Protein AF-A0AA36Y435-F1 (afdb_monomer_lite)

Organism: NCBI:txid796942

Sequence (106 aa):
MATCGKDDADALLSARELLGITLLGLEEDREDIPTPSKLSALSLAPNQLSALIDVYMPAVRLAGVNKAVTRTVTIPAWLNAAALAQGFDFSEVLQEALKERLGIEA

Radius of gyration: 22.47 Å; chains: 1; bounding box: 50×27×63 Å

Foldseek 3Di:
DDDDAPDPVRRLVRVQVVVLVVVVVCVVVVHDDDDDDDPVPDDDDPPDDDDDHDYDNVVSVVVVVPPDDDDDDDDDPVVVVVCVVVPHDPSVVVVVVVCVVVVNDD

pLDDT: mean 88.72, std 10.0, range [51.22, 96.69]

Structure (mmCIF, N/CA/C/O backbone):
data_AF-A0AA36Y435-F1
#
_entry.id   AF-A0AA36Y435-F1
#
loop_
_atom_site.group_PDB
_atom_site.id
_atom_site.type_symbol
_atom_site.label_atom_id
_atom_site.label_alt_id
_atom_site.label_comp_id
_atom_site.label_asym_id
_atom_site.label_entity_id
_atom_site.label_seq_id
_atom_site.pdbx_PDB_ins_code
_atom_site.Cartn_x
_atom_site.Cartn_y
_atom_site.Cartn_z
_atom_site.occupancy
_atom_site.B_iso_or_equiv
_atom_site.auth_seq_id
_atom_site.auth_comp_id
_atom_site.auth_asym_id
_atom_site.auth_atom_id
_atom_site.pdbx_PDB_model_num
ATOM 1 N N . MET A 1 1 ? 12.172 8.939 -13.530 1.00 74.88 1 MET A N 1
ATOM 2 C CA . MET A 1 1 ? 12.106 8.343 -12.177 1.00 74.88 1 MET A CA 1
ATOM 3 C C . MET A 1 1 ? 13.071 7.174 -12.137 1.00 74.88 1 MET A C 1
ATOM 5 O O . MET A 1 1 ? 13.186 6.494 -13.149 1.00 74.88 1 MET A O 1
ATOM 9 N N . ALA A 1 2 ? 13.804 6.990 -11.042 1.00 91.56 2 ALA A N 1
ATOM 10 C CA . ALA A 1 2 ? 14.797 5.928 -10.902 1.00 91.56 2 ALA A CA 1
ATOM 11 C C . ALA A 1 2 ? 14.786 5.401 -9.464 1.00 91.56 2 ALA A C 1
ATOM 13 O O . ALA A 1 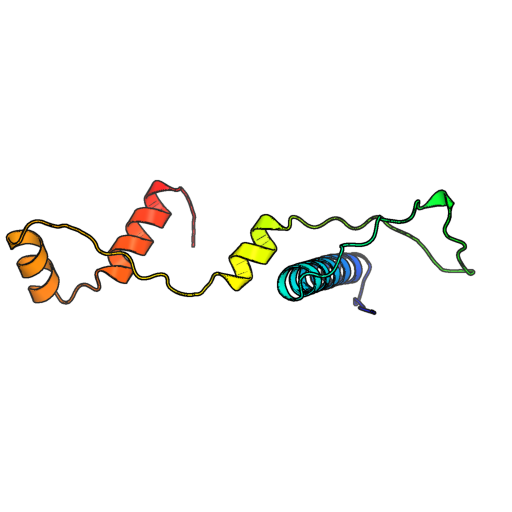2 ? 14.517 6.159 -8.536 1.00 91.56 2 ALA A O 1
ATOM 14 N N . THR A 1 3 ? 15.080 4.116 -9.307 1.00 95.62 3 THR A N 1
ATOM 15 C CA . THR A 1 3 ? 15.252 3.431 -8.023 1.00 95.62 3 THR A CA 1
ATOM 16 C C . THR A 1 3 ? 16.359 2.388 -8.165 1.00 95.62 3 THR A C 1
ATOM 18 O O . THR A 1 3 ? 16.811 2.121 -9.283 1.00 95.62 3 THR A O 1
ATOM 21 N N . CYS A 1 4 ? 16.827 1.824 -7.059 1.00 95.12 4 CYS A N 1
ATOM 22 C CA . CYS A 1 4 ? 17.882 0.819 -7.039 1.00 95.12 4 CYS A CA 1
ATOM 23 C C . CYS A 1 4 ? 17.655 -0.186 -5.908 1.00 95.12 4 CYS A C 1
ATOM 25 O O . CYS A 1 4 ? 16.913 0.092 -4.974 1.00 95.12 4 CYS A O 1
ATOM 27 N N . GLY A 1 5 ? 18.323 -1.334 -5.999 1.00 95.75 5 GLY A N 1
ATOM 28 C CA . GLY A 1 5 ? 18.351 -2.354 -4.957 1.00 95.75 5 GLY A CA 1
ATOM 29 C C . GLY A 1 5 ? 19.716 -3.029 -4.902 1.00 95.75 5 GLY A C 1
ATOM 30 O O . GLY A 1 5 ? 20.512 -2.923 -5.840 1.00 95.75 5 GLY A O 1
ATOM 31 N N . LYS A 1 6 ? 20.010 -3.684 -3.781 1.00 96.56 6 LYS A N 1
ATOM 32 C CA . LYS A 1 6 ? 21.271 -4.413 -3.554 1.00 96.56 6 LYS A CA 1
ATOM 33 C C . LYS A 1 6 ? 21.337 -5.722 -4.339 1.00 96.56 6 LYS A C 1
ATOM 35 O O . LYS A 1 6 ? 22.426 -6.177 -4.677 1.00 96.56 6 LYS A O 1
ATOM 40 N N . ASP A 1 7 ? 20.175 -6.300 -4.609 1.00 96.31 7 ASP A N 1
ATOM 41 C CA . ASP A 1 7 ? 19.964 -7.514 -5.385 1.00 96.31 7 ASP A CA 1
ATOM 42 C C . ASP A 1 7 ? 18.650 -7.407 -6.182 1.00 96.31 7 ASP A C 1
ATOM 44 O O . ASP A 1 7 ? 17.945 -6.396 -6.111 1.00 96.31 7 ASP A O 1
ATOM 48 N N . ASP A 1 8 ? 18.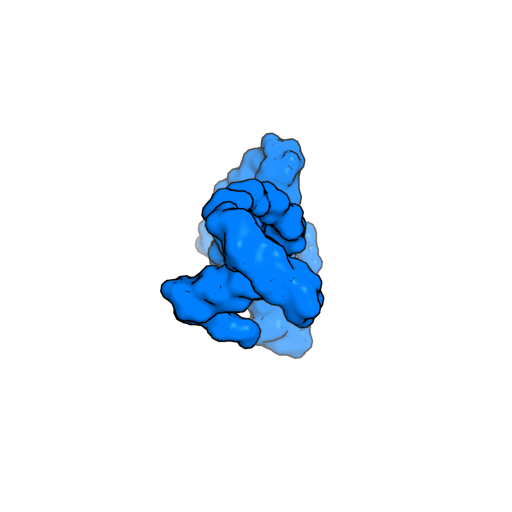330 -8.442 -6.961 1.00 94.69 8 ASP A N 1
ATOM 49 C CA . ASP A 1 8 ? 17.146 -8.458 -7.826 1.00 94.69 8 ASP A CA 1
ATOM 50 C C . ASP A 1 8 ? 15.831 -8.347 -7.036 1.00 94.69 8 ASP A C 1
ATOM 52 O O . ASP A 1 8 ? 14.882 -7.715 -7.502 1.00 94.69 8 ASP A O 1
ATOM 56 N N . ALA A 1 9 ? 15.755 -8.940 -5.839 1.00 95.44 9 ALA A N 1
ATOM 57 C CA . ALA A 1 9 ? 14.546 -8.919 -5.021 1.00 95.44 9 ALA A CA 1
ATOM 58 C C . ALA A 1 9 ? 14.318 -7.531 -4.409 1.00 95.44 9 ALA A C 1
ATOM 60 O O . ALA A 1 9 ? 13.205 -7.005 -4.472 1.00 95.44 9 ALA A O 1
ATOM 61 N N . ASP A 1 10 ? 15.380 -6.921 -3.884 1.00 96.44 10 ASP A N 1
ATOM 62 C CA . ASP A 1 10 ? 15.382 -5.552 -3.371 1.00 96.44 10 ASP A CA 1
ATOM 63 C C . ASP A 1 10 ? 15.037 -4.558 -4.491 1.00 96.44 10 ASP A C 1
ATOM 65 O O . ASP A 1 10 ? 14.152 -3.721 -4.338 1.00 96.44 10 ASP A O 1
ATO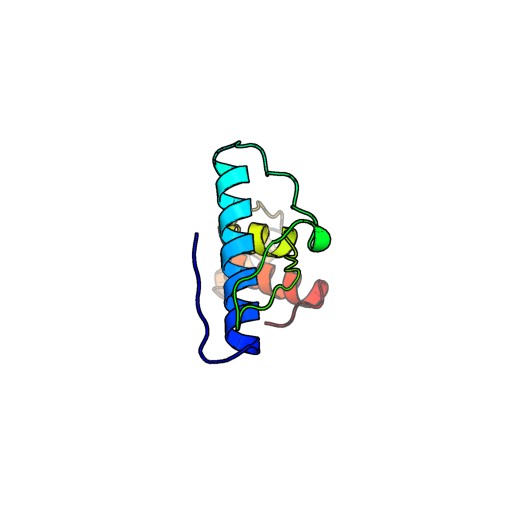M 69 N N . ALA A 1 11 ? 15.632 -4.717 -5.679 1.00 95.81 11 ALA A N 1
ATOM 70 C CA . ALA A 1 11 ? 15.349 -3.857 -6.827 1.00 95.81 11 ALA A CA 1
ATOM 71 C C . ALA A 1 11 ? 13.886 -3.959 -7.293 1.00 95.81 11 ALA A C 1
ATOM 73 O O . ALA A 1 11 ? 13.268 -2.940 -7.614 1.00 95.81 11 ALA A O 1
ATOM 74 N N . LEU A 1 12 ? 13.311 -5.169 -7.308 1.00 95.38 12 LEU A N 1
ATOM 75 C CA . LEU A 1 12 ? 11.893 -5.378 -7.612 1.00 95.38 12 LEU A CA 1
ATOM 76 C C . LEU A 1 12 ? 10.992 -4.730 -6.558 1.00 95.38 12 LEU A C 1
ATOM 78 O O . LEU A 1 12 ? 10.003 -4.090 -6.921 1.00 95.38 12 LEU A O 1
ATOM 82 N N . LEU A 1 13 ? 11.327 -4.859 -5.273 1.00 95.19 13 LEU A N 1
ATOM 83 C CA . LEU A 1 13 ? 10.580 -4.229 -4.188 1.00 95.19 13 LEU A CA 1
ATOM 84 C C . LEU A 1 13 ? 10.600 -2.703 -4.327 1.00 95.19 13 LEU A C 1
ATOM 86 O O . LEU A 1 13 ? 9.537 -2.083 -4.402 1.00 95.19 13 LEU A O 1
ATOM 90 N N . SER A 1 14 ? 11.783 -2.104 -4.474 1.00 95.81 14 SER A N 1
ATOM 91 C CA . SER A 1 14 ? 11.922 -0.655 -4.620 1.00 95.81 14 SER A CA 1
ATOM 92 C C . SER A 1 14 ? 11.259 -0.125 -5.899 1.00 95.81 14 SER A C 1
ATOM 94 O O . SER A 1 14 ? 10.768 1.006 -5.920 1.00 95.81 14 SER A O 1
ATOM 96 N N . ALA A 1 15 ? 11.195 -0.923 -6.973 1.00 96.69 15 ALA A N 1
ATOM 97 C CA . ALA A 1 15 ? 10.440 -0.585 -8.182 1.00 96.69 15 ALA A CA 1
ATOM 98 C C . ALA A 1 15 ? 8.924 -0.566 -7.945 1.00 96.69 15 ALA A C 1
ATOM 100 O O . ALA A 1 15 ? 8.251 0.354 -8.419 1.00 96.69 15 ALA A O 1
ATOM 101 N N . ARG A 1 16 ? 8.381 -1.536 -7.193 1.00 95.81 16 ARG A N 1
ATOM 102 C CA . ARG A 1 16 ? 6.954 -1.568 -6.817 1.00 95.81 16 ARG A CA 1
ATOM 103 C C . ARG A 1 16 ? 6.579 -0.376 -5.941 1.00 95.81 16 ARG A C 1
ATOM 105 O O . ARG A 1 16 ? 5.540 0.238 -6.171 1.00 95.81 16 ARG A O 1
ATOM 112 N N . GLU A 1 17 ? 7.426 -0.039 -4.971 1.00 94.06 17 GLU A N 1
ATOM 113 C CA . GLU A 1 17 ? 7.226 1.114 -4.087 1.00 94.06 17 GLU A CA 1
ATOM 114 C C . GLU A 1 17 ? 7.219 2.426 -4.871 1.00 94.06 17 GLU A C 1
ATOM 116 O O . GLU A 1 17 ? 6.262 3.198 -4.776 1.00 94.06 17 GLU A O 1
ATOM 121 N N . LEU A 1 18 ? 8.241 2.647 -5.708 1.00 96.12 18 LEU A N 1
ATOM 122 C CA . LEU A 1 18 ? 8.323 3.835 -6.553 1.00 96.12 18 LEU A CA 1
ATOM 123 C C . LEU A 1 18 ? 7.094 3.949 -7.462 1.00 96.12 18 LEU A C 1
ATOM 125 O O . LEU A 1 18 ? 6.511 5.029 -7.554 1.00 96.12 18 LEU A O 1
ATOM 129 N N . LEU A 1 19 ? 6.671 2.853 -8.103 1.00 96.00 19 LEU A N 1
ATOM 130 C CA . LEU A 1 19 ? 5.475 2.835 -8.948 1.00 96.00 19 LEU A CA 1
ATOM 131 C C . LEU A 1 19 ? 4.222 3.236 -8.158 1.00 96.00 19 LEU A C 1
ATOM 133 O O . LEU A 1 19 ? 3.471 4.093 -8.615 1.00 96.00 19 LEU A O 1
ATOM 137 N N . GLY A 1 20 ? 4.018 2.666 -6.968 1.00 94.75 20 GLY A N 1
ATOM 138 C CA . GLY A 1 20 ? 2.876 2.992 -6.111 1.00 94.75 20 GLY A CA 1
ATOM 139 C C . GLY A 1 20 ? 2.821 4.471 -5.728 1.00 94.75 20 GLY A C 1
ATOM 140 O O . GLY A 1 20 ? 1.782 5.105 -5.900 1.00 94.75 20 GLY A O 1
ATOM 141 N N . ILE A 1 21 ? 3.944 5.035 -5.271 1.00 93.75 21 ILE A N 1
ATOM 142 C CA . ILE A 1 21 ? 4.038 6.458 -4.898 1.00 93.75 21 ILE A CA 1
ATOM 143 C C . ILE A 1 21 ? 3.779 7.354 -6.111 1.00 93.75 21 ILE A C 1
ATOM 145 O O . ILE A 1 21 ? 3.065 8.346 -6.008 1.00 93.75 21 ILE A O 1
ATOM 149 N N . THR A 1 22 ? 4.324 6.988 -7.272 1.00 95.31 22 THR A N 1
ATOM 150 C CA . THR A 1 22 ? 4.128 7.739 -8.519 1.00 95.31 22 THR A CA 1
ATOM 151 C C . THR A 1 22 ? 2.658 7.803 -8.903 1.00 95.31 22 THR A C 1
ATOM 153 O O . THR A 1 22 ? 2.136 8.882 -9.165 1.00 95.31 22 THR A O 1
ATOM 156 N N . LEU A 1 23 ? 1.989 6.647 -8.941 1.00 95.44 23 LEU A N 1
ATOM 157 C CA . LEU A 1 23 ? 0.580 6.568 -9.316 1.00 95.44 23 LEU A CA 1
ATOM 158 C C . LEU A 1 23 ? -0.303 7.328 -8.326 1.00 95.44 23 LEU A C 1
ATOM 160 O O . LEU A 1 23 ? -1.239 7.993 -8.752 1.00 95.44 23 LEU A O 1
ATOM 164 N N . LEU A 1 24 ? 0.013 7.269 -7.028 1.00 93.62 24 LEU A N 1
ATOM 165 C CA . LEU A 1 24 ? -0.698 8.046 -6.016 1.00 93.62 24 LEU A CA 1
ATOM 166 C C . LEU A 1 24 ? -0.541 9.555 -6.254 1.00 93.62 24 LEU A C 1
ATOM 168 O O . LEU A 1 24 ? -1.541 10.263 -6.241 1.00 93.62 24 LEU A O 1
ATOM 172 N N . GLY A 1 25 ? 0.678 10.031 -6.529 1.00 93.00 25 GLY A N 1
ATOM 173 C CA . GLY A 1 25 ? 0.925 11.443 -6.836 1.00 93.00 25 GLY A CA 1
ATOM 174 C C . GLY A 1 25 ? 0.148 11.921 -8.066 1.00 93.00 25 GLY A C 1
ATOM 175 O O . GLY A 1 25 ? -0.538 12.933 -7.996 1.00 93.00 25 GLY A O 1
ATOM 176 N N . LEU A 1 26 ? 0.156 11.141 -9.155 1.00 95.12 26 LEU A N 1
ATOM 177 C CA . LEU A 1 26 ? -0.636 11.448 -10.356 1.00 95.12 26 LEU A CA 1
ATOM 178 C C . LEU A 1 26 ? -2.142 11.533 -10.047 1.00 95.12 26 LEU A C 1
ATOM 180 O O . LEU A 1 26 ? -2.826 12.428 -10.539 1.00 95.12 26 LEU A O 1
ATOM 184 N N . GLU A 1 27 ? -2.667 10.634 -9.207 1.00 93.81 27 GLU A N 1
ATOM 185 C CA . GLU A 1 27 ? -4.068 10.673 -8.766 1.00 93.81 27 GLU A CA 1
ATOM 186 C C . GLU A 1 27 ? -4.389 11.929 -7.938 1.00 93.81 27 GLU A C 1
ATOM 188 O O . GLU A 1 27 ? -5.441 12.543 -8.139 1.00 93.81 27 GLU A O 1
ATOM 193 N N . GLU A 1 28 ? -3.505 12.316 -7.014 1.00 91.81 28 GLU A N 1
ATOM 194 C CA . GLU A 1 28 ? -3.667 13.496 -6.151 1.00 91.81 28 GLU A CA 1
ATOM 195 C C . GLU A 1 28 ? -3.609 14.806 -6.948 1.00 91.81 28 GLU A C 1
ATOM 197 O O . GLU A 1 28 ? -4.446 15.693 -6.741 1.00 91.81 28 GLU A O 1
ATOM 202 N N . ASP A 1 29 ? -2.693 14.884 -7.913 1.00 96.12 29 ASP A N 1
ATOM 203 C CA . ASP A 1 29 ? -2.513 16.026 -8.813 1.00 96.12 29 ASP A CA 1
ATOM 204 C C . ASP A 1 29 ? -3.563 16.070 -9.943 1.00 96.12 29 ASP A C 1
ATOM 206 O O . ASP A 1 29 ? -3.656 17.056 -10.678 1.00 96.12 29 ASP A O 1
ATOM 210 N N . ARG A 1 30 ? -4.427 15.045 -10.037 1.00 95.19 30 ARG A N 1
ATOM 211 C CA . ARG A 1 30 ? -5.448 14.861 -11.088 1.00 95.19 30 ARG A CA 1
ATOM 212 C C . ARG A 1 30 ? -4.854 14.812 -12.497 1.00 95.19 30 ARG A C 1
ATOM 214 O O . ARG A 1 30 ? -5.472 15.286 -13.453 1.00 95.19 30 ARG A O 1
ATOM 221 N N . GLU A 1 31 ? -3.670 14.234 -12.611 1.00 96.69 31 GLU A N 1
ATOM 222 C CA . GLU A 1 31 ? -3.017 13.952 -13.880 1.00 96.69 31 GLU A CA 1
ATOM 223 C C . GLU A 1 31 ? -3.447 12.580 -14.417 1.00 96.69 31 GLU A C 1
ATOM 225 O O . GLU A 1 31 ? -3.803 11.664 -13.670 1.00 96.69 31 GLU A O 1
ATOM 230 N N . ASP A 1 32 ? -3.417 12.421 -15.740 1.00 95.56 32 ASP A N 1
ATOM 231 C CA . ASP A 1 32 ? -3.743 11.146 -16.371 1.00 95.56 32 ASP A CA 1
ATOM 232 C C . ASP A 1 32 ? -2.626 10.118 -16.144 1.00 95.56 32 ASP A C 1
ATOM 234 O O . ASP A 1 32 ? -1.447 10.370 -16.407 1.00 95.56 32 ASP A O 1
ATOM 238 N N . ILE A 1 33 ? -3.005 8.907 -15.731 1.00 95.25 33 ILE A N 1
ATOM 239 C CA . ILE A 1 33 ? -2.065 7.788 -15.622 1.00 95.25 33 ILE A CA 1
ATOM 240 C C . ILE A 1 33 ? -1.722 7.288 -17.037 1.00 95.25 33 ILE A C 1
ATOM 242 O O . ILE A 1 33 ? -2.621 6.872 -17.779 1.00 95.25 33 ILE A O 1
ATOM 246 N N . PRO A 1 34 ? -0.435 7.270 -17.432 1.00 94.06 34 PRO A N 1
ATOM 247 C CA . PRO A 1 34 ? -0.043 6.846 -18.769 1.00 94.06 34 PRO A CA 1
ATOM 248 C C . PRO A 1 34 ? -0.313 5.353 -18.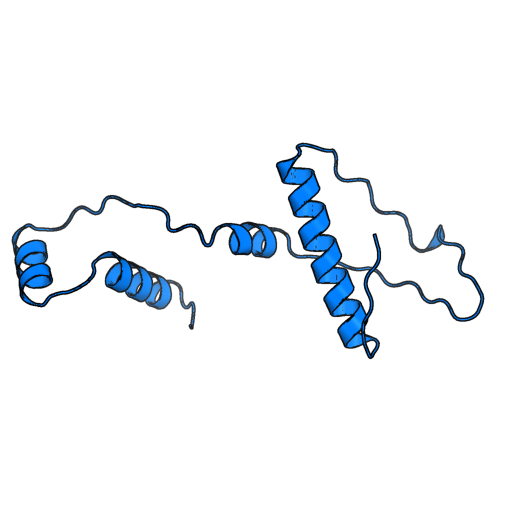996 1.00 94.06 34 PRO A C 1
ATOM 250 O O . PRO A 1 34 ? -0.172 4.518 -18.101 1.00 94.06 34 PRO A O 1
ATOM 253 N N . THR A 1 35 ? -0.653 4.993 -20.237 1.00 94.88 35 THR A N 1
ATOM 254 C CA . THR A 1 35 ? -0.825 3.585 -20.625 1.00 94.88 35 THR A CA 1
ATOM 255 C C . THR A 1 35 ? 0.528 2.860 -20.603 1.00 94.88 35 THR A C 1
ATOM 257 O O . THR A 1 35 ? 1.491 3.372 -21.180 1.00 94.88 35 THR A O 1
ATOM 260 N N . PRO A 1 36 ? 0.630 1.665 -19.992 1.00 94.00 36 PRO A N 1
ATOM 261 C CA . PRO A 1 36 ? 1.887 0.932 -19.922 1.00 94.00 36 PRO A CA 1
ATOM 262 C C . PRO A 1 36 ? 2.363 0.476 -21.307 1.00 94.00 36 PRO A C 1
ATOM 264 O O . PRO A 1 36 ? 1.600 -0.057 -22.117 1.00 94.00 36 PRO A O 1
ATOM 267 N N . SER A 1 37 ? 3.660 0.638 -21.559 1.00 93.69 37 SER A N 1
ATOM 268 C CA . SER A 1 37 ? 4.320 0.130 -22.762 1.00 93.69 37 SER A CA 1
ATOM 269 C C . SER A 1 37 ? 4.359 -1.401 -22.781 1.00 93.69 37 SER A C 1
ATOM 271 O O . SER A 1 37 ? 4.482 -2.058 -21.748 1.00 93.69 37 SER A O 1
ATOM 273 N N . LYS A 1 38 ? 4.325 -1.993 -23.979 1.00 93.50 38 LYS A N 1
ATOM 274 C CA . LYS A 1 38 ? 4.542 -3.438 -24.154 1.00 93.50 38 LYS A CA 1
ATOM 275 C C . LYS A 1 38 ? 6.019 -3.774 -23.950 1.00 93.50 38 LYS A C 1
ATOM 277 O O . LYS A 1 38 ? 6.868 -3.092 -24.518 1.00 93.50 38 LYS A O 1
ATOM 282 N N . LEU A 1 39 ? 6.323 -4.882 -23.265 1.00 91.31 39 LEU A N 1
ATOM 283 C CA . LEU A 1 39 ? 7.705 -5.376 -23.135 1.00 91.31 39 LEU A CA 1
ATOM 284 C C . LEU A 1 39 ? 8.387 -5.565 -24.496 1.00 91.31 39 LEU A C 1
ATOM 286 O O . LEU A 1 39 ? 9.545 -5.205 -24.665 1.00 91.31 39 LEU A O 1
ATOM 290 N N . SER A 1 40 ? 7.648 -6.066 -25.490 1.00 90.62 40 SER A N 1
ATOM 291 C CA . SER A 1 40 ? 8.160 -6.298 -26.846 1.00 90.62 40 SER A CA 1
ATOM 292 C C . SER A 1 40 ? 8.560 -5.023 -27.596 1.00 90.62 40 SER A C 1
ATOM 294 O O . SER A 1 40 ? 9.188 -5.115 -28.643 1.00 90.62 40 SER A O 1
ATOM 296 N N . ALA A 1 41 ? 8.146 -3.848 -27.118 1.00 92.81 41 ALA A N 1
ATOM 297 C CA . ALA A 1 41 ? 8.497 -2.563 -27.716 1.00 92.81 41 ALA A CA 1
ATOM 298 C C . ALA A 1 41 ? 9.764 -1.945 -27.093 1.00 92.81 41 ALA A C 1
ATOM 300 O O . ALA A 1 41 ? 10.223 -0.906 -27.563 1.00 92.81 41 ALA A O 1
ATOM 301 N N . LEU A 1 42 ? 10.327 -2.553 -26.042 1.00 92.00 42 LEU A N 1
ATOM 302 C CA . LEU A 1 42 ? 11.521 -2.053 -25.366 1.00 92.00 42 LEU A CA 1
ATOM 303 C C . LEU A 1 42 ? 12.784 -2.506 -26.105 1.00 92.00 42 LEU A C 1
ATOM 305 O O . LEU A 1 42 ? 12.952 -3.683 -26.413 1.00 92.00 42 LEU A O 1
ATOM 309 N N . SER A 1 43 ? 13.692 -1.567 -26.366 1.00 93.56 43 SER A N 1
ATOM 310 C CA . SER A 1 43 ? 15.036 -1.860 -26.876 1.00 93.56 43 SER A CA 1
ATOM 311 C C . SER A 1 43 ? 16.026 -1.815 -25.717 1.00 93.56 43 SER A C 1
ATOM 313 O O . SER A 1 43 ? 16.153 -0.781 -25.064 1.00 93.56 43 SER A O 1
ATOM 315 N N . LEU A 1 44 ? 16.704 -2.933 -25.454 1.00 93.75 44 LEU A N 1
ATOM 316 C CA . LEU A 1 44 ? 17.627 -3.085 -24.330 1.00 93.75 44 LEU A CA 1
ATOM 317 C C . LEU A 1 44 ? 19.082 -3.030 -24.806 1.00 93.75 44 LEU A C 1
ATOM 319 O O . LEU A 1 44 ? 19.429 -3.589 -25.847 1.00 93.75 44 LEU A O 1
ATOM 323 N N . ALA A 1 45 ? 19.936 -2.369 -24.027 1.00 95.56 45 ALA A N 1
ATOM 324 C CA . ALA A 1 45 ? 21.382 -2.412 -24.213 1.00 95.56 45 ALA A CA 1
ATOM 325 C C . ALA A 1 45 ? 21.965 -3.745 -23.693 1.00 95.56 45 ALA A C 1
ATOM 327 O O . ALA A 1 45 ? 21.310 -4.448 -22.916 1.00 95.56 45 ALA A O 1
ATOM 328 N N . PRO A 1 46 ? 23.208 -4.107 -24.072 1.00 96.44 46 PRO A N 1
ATOM 329 C CA . PRO A 1 46 ? 23.891 -5.255 -23.481 1.00 96.44 46 PRO A CA 1
ATOM 330 C C . PRO A 1 46 ? 23.888 -5.181 -21.946 1.00 96.44 46 PRO A C 1
ATOM 332 O O . PRO A 1 46 ? 24.131 -4.117 -21.378 1.00 96.44 46 PRO A O 1
ATOM 335 N N . ASN A 1 47 ? 23.636 -6.317 -21.289 1.00 93.88 47 ASN A N 1
ATOM 336 C CA . ASN A 1 47 ? 23.507 -6.457 -19.829 1.00 93.88 47 ASN A CA 1
ATOM 337 C C . ASN A 1 47 ? 22.288 -5.761 -19.193 1.00 93.88 47 ASN A C 1
ATOM 339 O O . ASN A 1 47 ? 22.275 -5.550 -17.983 1.00 93.88 47 ASN A O 1
ATOM 343 N N . GLN A 1 48 ? 21.256 -5.421 -19.971 1.00 94.19 48 GLN A N 1
ATOM 344 C CA . GLN A 1 48 ? 19.967 -4.981 -19.434 1.00 94.19 48 GLN A CA 1
ATOM 345 C C . GLN A 1 48 ? 18.920 -6.090 -19.506 1.00 94.19 48 GLN A C 1
ATOM 347 O O . GLN A 1 48 ? 18.886 -6.889 -20.441 1.00 94.19 48 GLN A O 1
ATOM 352 N N . LEU A 1 49 ? 18.033 -6.091 -18.515 1.00 91.38 49 LEU A N 1
ATOM 353 C CA . LEU A 1 49 ? 16.867 -6.959 -18.426 1.00 91.38 49 LEU A CA 1
ATOM 354 C C . LEU A 1 49 ? 15.629 -6.093 -18.187 1.00 91.38 49 LEU A C 1
ATOM 356 O O . LEU A 1 49 ? 15.716 -5.008 -17.613 1.00 91.38 49 LEU A O 1
ATOM 360 N N . SER A 1 50 ? 14.474 -6.579 -18.626 1.00 92.69 50 SER A N 1
ATOM 361 C CA . SER A 1 50 ? 13.183 -5.923 -18.419 1.00 92.69 50 SER A CA 1
ATOM 362 C C . SER A 1 50 ? 12.231 -6.862 -17.697 1.00 92.69 50 SER A C 1
ATOM 364 O O . SER A 1 50 ? 12.128 -8.031 -18.069 1.00 92.69 50 SER A O 1
ATOM 366 N N . ALA A 1 51 ? 11.487 -6.332 -16.733 1.00 92.12 51 ALA A N 1
ATOM 367 C CA . ALA A 1 51 ? 10.480 -7.057 -15.973 1.00 92.12 51 ALA A CA 1
ATOM 368 C C . ALA A 1 51 ? 9.200 -6.220 -15.876 1.00 92.12 51 ALA A C 1
ATOM 370 O O . ALA A 1 51 ? 9.256 -4.990 -15.859 1.00 92.12 51 ALA A O 1
ATOM 371 N N . LEU A 1 52 ? 8.046 -6.888 -15.826 1.00 94.00 52 LEU A N 1
ATOM 372 C CA . LEU A 1 52 ? 6.785 -6.227 -15.496 1.00 94.00 52 LEU A CA 1
ATOM 373 C C . LEU A 1 52 ? 6.702 -6.033 -13.988 1.00 94.00 52 LEU A C 1
ATOM 375 O O . LEU A 1 52 ? 7.010 -6.948 -13.228 1.00 94.00 52 LEU A O 1
ATOM 379 N N . ILE A 1 53 ? 6.243 -4.854 -13.589 1.00 94.88 53 ILE A N 1
ATOM 380 C CA . ILE A 1 53 ? 6.026 -4.487 -12.195 1.00 94.88 53 ILE A CA 1
ATOM 381 C C . ILE A 1 53 ? 4.549 -4.160 -12.027 1.00 94.88 53 ILE A C 1
ATOM 383 O O . ILE A 1 53 ? 3.986 -3.385 -12.800 1.00 94.88 53 ILE A O 1
ATOM 387 N N . ASP A 1 54 ? 3.930 -4.755 -11.019 1.00 94.50 54 ASP A N 1
ATOM 388 C CA . ASP A 1 54 ? 2.550 -4.514 -10.628 1.00 94.50 54 ASP A CA 1
ATOM 389 C C . ASP A 1 54 ? 2.486 -3.928 -9.213 1.00 94.50 54 ASP A C 1
ATOM 391 O O . ASP A 1 54 ? 3.355 -4.155 -8.368 1.00 94.50 54 ASP A O 1
ATOM 395 N N . VAL A 1 55 ? 1.427 -3.174 -8.935 1.00 93.88 55 VAL A N 1
ATOM 396 C CA . VAL A 1 55 ? 1.164 -2.626 -7.606 1.00 93.88 55 VAL A CA 1
ATOM 397 C C . VAL A 1 55 ? -0.325 -2.694 -7.294 1.00 93.88 55 VAL A C 1
ATOM 399 O O . VAL A 1 55 ? -1.174 -2.388 -8.132 1.00 93.88 55 VAL A O 1
ATOM 402 N N . TYR A 1 56 ? -0.654 -3.095 -6.067 1.00 93.00 56 TYR A N 1
ATOM 403 C CA . TYR A 1 56 ? -2.027 -3.103 -5.576 1.00 93.00 56 TYR A CA 1
ATOM 404 C C . TYR A 1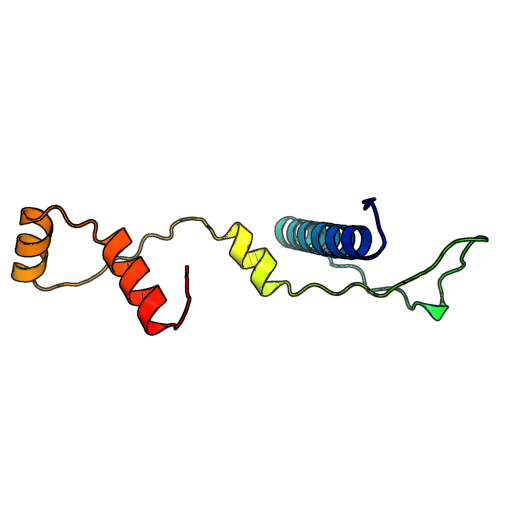 56 ? -2.369 -1.737 -4.967 1.00 93.00 56 TYR A C 1
ATOM 406 O O . TYR A 1 56 ? -2.200 -1.502 -3.769 1.00 93.00 56 TYR A O 1
ATOM 414 N N . MET A 1 57 ? -2.850 -0.820 -5.812 1.00 92.81 57 MET A N 1
ATOM 415 C CA . MET A 1 57 ? -3.133 0.572 -5.435 1.00 92.81 57 MET A CA 1
ATOM 416 C C . MET A 1 57 ? -4.062 0.767 -4.225 1.00 92.81 57 MET A C 1
ATOM 418 O O . MET A 1 57 ? -3.827 1.717 -3.479 1.00 92.81 57 MET A O 1
ATOM 422 N N . PRO A 1 58 ? -5.082 -0.076 -3.951 1.00 90.81 58 PRO A N 1
ATOM 423 C CA . PRO A 1 58 ? -5.896 0.098 -2.750 1.00 90.81 58 PRO A CA 1
ATOM 424 C C . PRO A 1 58 ? -5.076 0.111 -1.452 1.00 90.81 58 PRO A C 1
ATOM 426 O O . PRO A 1 58 ? -5.346 0.941 -0.591 1.00 90.81 58 PRO A O 1
ATOM 429 N N . ALA A 1 59 ? -4.044 -0.732 -1.329 1.00 85.50 59 ALA A N 1
ATOM 430 C CA . ALA A 1 59 ? -3.171 -0.722 -0.153 1.00 85.50 59 ALA A CA 1
ATOM 431 C C . ALA A 1 59 ? -2.336 0.566 -0.066 1.00 85.50 59 ALA A C 1
ATOM 433 O O . ALA A 1 59 ? -2.235 1.153 1.006 1.00 85.50 59 ALA A O 1
ATOM 434 N N . VAL A 1 60 ? -1.801 1.043 -1.195 1.00 88.81 60 VAL A N 1
ATOM 435 C CA . VAL A 1 60 ? -1.010 2.288 -1.268 1.00 88.81 60 VAL A CA 1
ATOM 436 C C . VAL A 1 60 ? -1.847 3.498 -0.849 1.00 88.81 60 VAL A C 1
ATOM 438 O O . VAL A 1 60 ? -1.416 4.300 -0.024 1.00 88.81 60 VAL A O 1
ATOM 441 N N . ARG A 1 61 ? -3.082 3.595 -1.353 1.00 87.44 61 ARG A N 1
ATOM 442 C CA . ARG A 1 61 ? -4.023 4.658 -0.975 1.00 87.44 61 ARG A CA 1
ATOM 443 C C . ARG A 1 61 ? -4.335 4.608 0.517 1.00 87.44 61 ARG A C 1
ATOM 445 O O . ARG A 1 61 ? -4.295 5.634 1.181 1.00 87.44 61 ARG A O 1
ATOM 452 N N . LEU A 1 62 ? -4.608 3.419 1.056 1.00 82.56 62 LEU A N 1
ATOM 453 C CA . LEU A 1 62 ? -4.917 3.244 2.476 1.00 82.56 62 LEU A CA 1
ATOM 454 C C . LEU A 1 62 ? -3.721 3.536 3.390 1.00 82.56 62 LEU A C 1
ATOM 456 O O . LEU A 1 62 ? -3.927 4.067 4.478 1.00 82.56 62 LEU A O 1
ATOM 460 N N . ALA A 1 63 ? -2.490 3.270 2.947 1.00 73.75 63 ALA A N 1
ATOM 461 C CA . ALA A 1 63 ? -1.281 3.610 3.698 1.00 73.75 63 ALA A CA 1
ATOM 462 C C . ALA A 1 63 ? -1.155 5.129 3.939 1.00 73.75 63 ALA A C 1
ATOM 464 O O . ALA A 1 63 ? -0.754 5.551 5.023 1.00 73.75 63 ALA A O 1
ATOM 465 N N . GLY A 1 64 ? -1.585 5.960 2.979 1.00 61.25 64 GLY A N 1
ATOM 466 C CA . GLY A 1 64 ? -1.715 7.414 3.158 1.00 61.25 64 GLY A CA 1
ATOM 467 C C . GLY A 1 64 ? -2.908 7.837 4.033 1.00 61.25 64 GLY A C 1
ATOM 468 O O . GLY A 1 64 ? -2.921 8.934 4.592 1.00 61.25 64 GLY A O 1
ATOM 469 N N . VAL A 1 65 ? -3.902 6.956 4.208 1.00 59.62 65 VAL A N 1
ATOM 470 C CA . VAL A 1 65 ? -5.128 7.170 5.006 1.00 59.62 65 VAL A CA 1
ATOM 471 C C . VAL A 1 65 ? -4.931 6.799 6.483 1.00 59.62 65 VAL A C 1
ATOM 473 O O . VAL A 1 65 ? -5.890 6.793 7.247 1.00 59.62 65 VAL A O 1
ATOM 476 N N . ASN A 1 66 ? -3.692 6.658 6.969 1.00 55.91 66 ASN A N 1
ATOM 477 C CA . ASN A 1 66 ? -3.397 6.627 8.414 1.00 55.91 66 ASN A CA 1
ATOM 478 C C . ASN A 1 66 ? -3.832 7.909 9.176 1.00 55.91 66 ASN A C 1
ATOM 480 O O . ASN A 1 66 ? -3.573 8.059 10.369 1.00 55.91 66 ASN A O 1
ATOM 484 N N . LYS A 1 67 ? -4.527 8.847 8.516 1.00 56.09 67 LYS A N 1
ATOM 485 C CA . LYS A 1 67 ? -5.328 9.878 9.173 1.00 56.09 67 LYS A CA 1
ATOM 486 C C . LYS A 1 67 ? -6.424 9.229 10.014 1.00 56.09 67 LYS A C 1
ATOM 488 O O . LYS A 1 67 ? -7.374 8.653 9.487 1.00 56.09 67 LYS A O 1
ATOM 493 N N . ALA A 1 68 ? -6.335 9.426 11.326 1.00 59.84 68 ALA A N 1
ATOM 494 C CA . ALA A 1 68 ? -7.436 9.157 12.237 1.00 59.84 68 ALA A CA 1
ATOM 495 C C . ALA A 1 68 ? -8.705 9.870 11.736 1.00 59.84 68 ALA A C 1
ATOM 497 O O . ALA A 1 68 ? -8.738 11.095 11.606 1.00 59.84 68 ALA A O 1
ATOM 498 N N . VAL A 1 69 ? -9.748 9.098 11.431 1.00 63.12 69 VAL A N 1
ATOM 499 C CA . VAL A 1 69 ? -11.054 9.639 11.047 1.00 63.12 69 VAL A CA 1
ATOM 500 C C . VAL A 1 69 ? -11.955 9.623 12.273 1.00 63.12 69 VAL A C 1
ATOM 502 O O . VAL A 1 69 ? -12.283 8.556 12.787 1.00 63.12 69 VAL A O 1
ATOM 505 N N . THR A 1 70 ? -12.396 10.795 12.729 1.00 73.88 70 THR A N 1
ATOM 506 C CA . THR A 1 70 ? -13.338 10.892 13.848 1.00 73.88 70 THR A CA 1
ATOM 507 C C . THR A 1 70 ? -14.695 10.317 13.450 1.00 73.88 70 THR A C 1
ATOM 509 O O . THR A 1 70 ? -15.282 10.704 12.438 1.00 73.88 70 THR A O 1
ATOM 512 N N . ARG A 1 71 ? -15.212 9.397 14.265 1.00 76.00 71 ARG A N 1
ATOM 513 C CA . ARG A 1 71 ? -16.555 8.829 14.120 1.00 76.00 71 ARG A CA 1
ATOM 514 C C . ARG A 1 71 ? -17.338 9.060 15.404 1.00 76.00 71 ARG A C 1
ATOM 516 O O . ARG A 1 71 ? -16.848 8.770 16.490 1.00 76.00 71 ARG A O 1
ATOM 523 N N . THR A 1 72 ? -18.552 9.588 15.281 1.00 83.56 72 THR A N 1
ATOM 524 C CA . THR A 1 72 ? -19.460 9.765 16.418 1.00 83.56 72 THR A CA 1
ATOM 525 C C . THR A 1 72 ? -20.132 8.432 16.733 1.00 83.56 72 THR A C 1
ATOM 527 O O . THR A 1 72 ? -20.832 7.880 15.886 1.00 83.56 72 THR A O 1
ATOM 530 N N . VAL A 1 73 ? -19.925 7.914 17.945 1.00 84.00 73 VAL A N 1
ATOM 531 C CA . VAL A 1 73 ? -20.548 6.674 18.429 1.00 84.00 73 VAL A CA 1
ATOM 532 C C . VAL A 1 73 ? -21.689 6.989 19.394 1.00 84.00 73 VAL A C 1
ATOM 534 O O . VAL A 1 73 ? -21.599 7.915 20.195 1.00 84.00 73 VAL A O 1
ATOM 537 N N . THR A 1 74 ? -22.776 6.221 19.312 1.00 87.62 74 THR A N 1
ATOM 538 C CA . THR A 1 74 ? -23.900 6.315 20.254 1.00 87.62 74 THR A CA 1
ATOM 539 C C . THR A 1 74 ? -23.834 5.135 21.210 1.00 87.62 74 THR A C 1
ATOM 541 O O . THR A 1 74 ? -23.910 3.989 20.772 1.00 87.62 74 THR A O 1
ATOM 544 N N . ILE A 1 75 ? -23.700 5.410 22.508 1.00 89.94 75 ILE A N 1
ATOM 545 C CA . ILE A 1 75 ? -23.627 4.392 23.562 1.00 89.94 75 ILE A CA 1
ATOM 546 C C . ILE A 1 75 ? -24.558 4.747 24.731 1.00 89.94 75 ILE A C 1
ATOM 548 O O . ILE A 1 75 ? -24.846 5.927 24.948 1.00 89.94 75 ILE A O 1
ATOM 552 N N . PRO A 1 76 ? -25.033 3.757 25.507 1.00 94.44 76 PRO A N 1
ATOM 553 C CA . PRO A 1 76 ? -25.811 4.019 26.713 1.00 94.44 76 PRO A CA 1
ATOM 554 C C . PRO A 1 76 ? -25.046 4.880 27.729 1.00 94.44 76 PRO A C 1
ATOM 556 O O . PRO A 1 76 ? -23.854 4.676 27.957 1.00 94.44 76 PRO A O 1
ATOM 559 N N . ALA A 1 77 ? -25.748 5.794 28.409 1.00 91.88 77 ALA A N 1
ATOM 560 C CA . ALA A 1 77 ? -25.135 6.724 29.365 1.00 91.88 77 ALA A CA 1
ATOM 561 C C . ALA A 1 77 ? -24.392 6.018 30.516 1.00 91.88 77 ALA A C 1
ATOM 563 O O . ALA A 1 77 ? -23.322 6.465 30.927 1.00 91.88 77 ALA A O 1
ATOM 564 N N . TRP A 1 78 ? -24.924 4.890 31.000 1.00 94.56 78 TRP A N 1
ATOM 565 C CA . TRP A 1 78 ? -24.282 4.089 32.046 1.00 94.56 78 TRP A CA 1
ATOM 566 C C . TRP A 1 78 ? -22.936 3.509 31.592 1.00 94.56 78 TRP A C 1
ATOM 568 O O . TRP A 1 78 ? -22.004 3.430 32.388 1.00 94.56 78 TRP A O 1
ATOM 578 N N . LEU A 1 79 ? -22.814 3.152 30.309 1.00 91.50 79 LEU A N 1
ATOM 579 C CA . LEU A 1 79 ? -21.597 2.578 29.743 1.00 91.50 79 LEU A CA 1
ATOM 580 C C . LEU A 1 79 ? -20.530 3.656 29.554 1.00 91.50 79 LEU A C 1
ATOM 582 O O . LEU A 1 79 ? -19.375 3.436 29.902 1.00 91.50 79 LEU A O 1
ATOM 586 N N . ASN A 1 80 ? -20.932 4.843 29.089 1.00 90.94 80 ASN A N 1
ATOM 587 C CA . ASN A 1 80 ? -20.044 6.002 29.013 1.00 90.94 80 ASN A CA 1
ATOM 588 C C . ASN A 1 80 ? -19.464 6.358 30.393 1.00 90.94 80 ASN A C 1
ATOM 590 O O . ASN A 1 80 ? -18.260 6.545 30.532 1.00 90.94 80 ASN A O 1
ATOM 594 N N . ALA A 1 81 ? -20.312 6.403 31.427 1.00 91.06 81 ALA A N 1
ATOM 595 C CA . ALA A 1 81 ? -19.875 6.702 32.789 1.00 91.06 81 ALA A CA 1
ATOM 596 C C . ALA A 1 81 ? -18.920 5.632 33.347 1.00 91.06 81 ALA A C 1
ATOM 598 O O . ALA A 1 81 ? -17.894 5.975 33.932 1.00 91.06 81 ALA A O 1
ATOM 599 N N . ALA A 1 82 ? -19.226 4.347 33.136 1.00 92.94 82 ALA A N 1
ATOM 600 C CA . ALA A 1 82 ? -18.367 3.246 33.566 1.00 92.94 82 ALA A CA 1
ATOM 601 C C . ALA A 1 82 ? -17.001 3.259 32.858 1.00 92.94 82 ALA A C 1
ATOM 603 O O . ALA A 1 82 ? -15.982 3.019 33.503 1.00 92.94 82 ALA A O 1
ATOM 604 N N . ALA A 1 83 ? -16.979 3.576 31.559 1.00 91.19 83 ALA A N 1
ATOM 605 C CA . ALA A 1 83 ? -15.754 3.646 30.771 1.00 91.19 83 ALA A CA 1
ATOM 606 C C . ALA A 1 83 ? -14.850 4.812 31.206 1.00 91.19 83 ALA A C 1
ATOM 608 O O . ALA A 1 83 ? -13.658 4.619 31.438 1.00 91.19 83 ALA A O 1
ATOM 609 N N . LEU A 1 84 ? -15.434 5.999 31.407 1.00 90.12 84 LEU A N 1
ATOM 610 C CA . LEU A 1 84 ? -14.712 7.179 31.891 1.00 90.12 84 LEU A CA 1
ATOM 611 C C . LEU A 1 84 ? -14.160 6.987 33.310 1.00 90.12 84 LEU A C 1
ATOM 613 O O . LEU A 1 84 ? -13.039 7.402 33.585 1.00 90.12 84 LEU A O 1
ATOM 617 N N . ALA A 1 85 ? -14.913 6.333 34.202 1.00 92.06 85 ALA A N 1
ATOM 618 C CA . ALA A 1 85 ? -14.467 6.059 35.571 1.00 92.06 85 ALA A CA 1
ATOM 619 C C . ALA A 1 85 ? -13.240 5.134 35.633 1.00 92.06 85 ALA A C 1
ATOM 621 O O . ALA A 1 85 ? -12.464 5.208 36.583 1.00 92.06 85 ALA A O 1
ATOM 622 N N . GLN A 1 86 ? -13.070 4.275 34.627 1.00 91.81 86 GLN A N 1
ATOM 623 C CA . GLN A 1 86 ? -11.929 3.368 34.504 1.00 91.81 86 GLN A CA 1
ATOM 624 C C . GLN A 1 86 ? -10.815 3.917 33.600 1.00 91.81 86 GLN A C 1
ATOM 626 O O . GLN A 1 86 ? -9.773 3.283 33.480 1.00 91.81 86 GLN A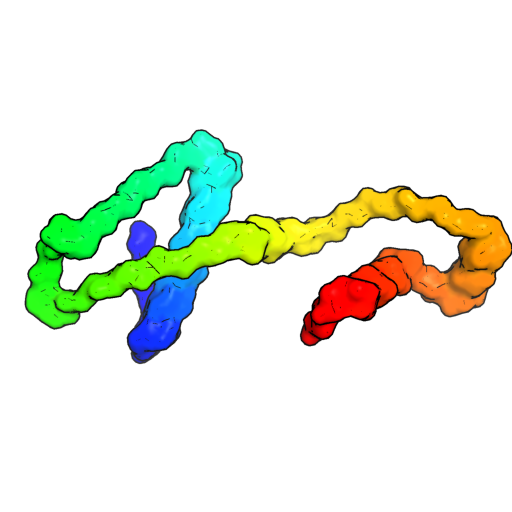 O 1
ATOM 631 N N . GLY A 1 87 ? -11.006 5.097 32.998 1.00 88.75 87 GLY A N 1
ATOM 632 C CA . GLY A 1 87 ? -9.999 5.752 32.161 1.00 88.75 87 GLY A CA 1
ATOM 633 C C . GLY A 1 87 ? -9.824 5.141 30.768 1.00 88.75 87 GLY A C 1
ATOM 634 O O . GLY A 1 87 ? -8.750 5.280 30.194 1.00 88.75 87 GLY A O 1
ATOM 635 N N . PHE A 1 88 ? -10.842 4.471 30.220 1.00 89.44 88 PHE A N 1
ATOM 636 C CA . PHE A 1 88 ? -10.760 3.905 28.870 1.00 89.44 88 PHE A CA 1
ATOM 637 C C . PHE A 1 88 ? -10.741 4.987 27.780 1.00 89.44 88 PHE A C 1
ATOM 639 O O . PHE A 1 88 ? -11.555 5.915 27.806 1.00 89.44 88 PHE A O 1
ATOM 646 N N . ASP A 1 89 ? -9.878 4.812 26.773 1.00 87.81 89 ASP A N 1
ATOM 647 C CA . ASP A 1 89 ? -9.944 5.563 25.518 1.00 87.81 89 ASP A CA 1
ATOM 648 C C . ASP A 1 89 ? -10.905 4.864 24.544 1.00 87.81 89 ASP A C 1
ATOM 650 O O . ASP A 1 89 ? -10.653 3.767 24.045 1.00 87.81 89 ASP A O 1
ATOM 654 N N . PHE A 1 90 ? -12.026 5.521 24.245 1.00 87.62 90 PHE A N 1
ATOM 655 C CA . PHE A 1 90 ? -13.024 5.007 23.306 1.00 87.62 90 PHE A CA 1
ATOM 656 C C . PHE A 1 90 ? -12.466 4.769 21.899 1.00 87.62 90 PHE A C 1
ATOM 658 O O . PHE A 1 90 ? -12.964 3.894 21.194 1.00 87.62 90 PHE A O 1
ATOM 665 N N . SER A 1 91 ? -11.466 5.544 21.474 1.00 84.94 91 SER A N 1
ATOM 666 C CA . SER A 1 91 ? -10.821 5.382 20.172 1.00 84.94 91 SER A CA 1
ATOM 667 C C . SER A 1 91 ? -10.028 4.082 20.111 1.00 84.94 91 SER A C 1
ATOM 669 O O . SER A 1 91 ? -10.157 3.332 19.145 1.00 84.94 91 SER A O 1
ATOM 671 N N . GLU A 1 92 ? -9.247 3.796 21.152 1.00 85.75 92 GLU A N 1
ATOM 672 C CA . GLU A 1 92 ? -8.442 2.578 21.264 1.00 85.75 92 GLU A CA 1
ATOM 673 C C . GLU A 1 92 ? -9.339 1.342 21.344 1.00 85.75 92 GLU A C 1
ATOM 675 O O . GLU A 1 92 ? -9.227 0.446 20.509 1.00 85.75 92 GLU A O 1
ATOM 680 N N . VAL A 1 93 ? -10.331 1.365 22.242 1.00 90.19 93 VAL A N 1
ATOM 681 C CA . VAL A 1 93 ? -11.299 0.270 22.405 1.00 90.19 93 VAL A CA 1
ATOM 682 C C . VAL A 1 93 ? -12.054 -0.012 21.100 1.00 90.19 93 VAL A C 1
ATOM 684 O O . VAL A 1 93 ? -12.284 -1.168 20.744 1.00 90.19 93 VAL A O 1
ATOM 687 N N . LEU A 1 94 ? -12.435 1.029 20.349 1.00 88.31 94 LEU A N 1
ATOM 688 C CA . LEU A 1 94 ? -13.100 0.856 19.057 1.00 88.31 94 LEU A CA 1
ATOM 689 C C . LEU A 1 94 ? -12.157 0.254 18.007 1.00 88.31 94 LEU A C 1
ATOM 691 O O . LEU A 1 94 ? -12.581 -0.605 17.236 1.00 88.31 94 LEU A O 1
ATOM 695 N N . GLN A 1 95 ? -10.898 0.692 17.961 1.00 84.69 95 GLN A N 1
ATOM 696 C CA . GLN A 1 95 ? -9.906 0.165 17.025 1.00 84.69 95 GLN A CA 1
ATOM 697 C C . GLN A 1 95 ? -9.586 -1.305 17.304 1.00 84.69 95 GLN A C 1
ATOM 699 O O . GLN A 1 95 ? -9.577 -2.097 16.363 1.00 84.69 95 GLN A O 1
ATOM 704 N N . GLU A 1 96 ? -9.373 -1.683 18.564 1.00 88.19 96 GLU A N 1
ATOM 705 C CA . GLU A 1 96 ? -9.143 -3.074 18.968 1.00 88.19 96 GLU A CA 1
ATOM 706 C C . GLU A 1 96 ? -10.333 -3.965 18.608 1.00 88.19 96 GLU A C 1
ATOM 708 O O . GLU A 1 96 ? -10.166 -4.966 17.910 1.00 88.19 96 GLU A O 1
ATOM 713 N N . ALA A 1 97 ? -11.551 -3.556 18.979 1.00 88.81 97 ALA A N 1
ATOM 714 C CA . ALA A 1 97 ? -12.758 -4.324 18.686 1.00 88.81 97 ALA A CA 1
ATOM 715 C C . ALA A 1 97 ? -13.002 -4.488 17.174 1.00 88.81 97 ALA A C 1
ATOM 717 O O . ALA A 1 97 ? -13.500 -5.523 16.725 1.00 88.81 97 ALA A O 1
ATOM 718 N N . LEU A 1 98 ? -12.670 -3.472 16.368 1.00 87.38 98 LEU A N 1
ATOM 719 C CA . LEU A 1 98 ? -12.768 -3.556 14.910 1.00 87.38 98 LEU A CA 1
ATOM 720 C C . LEU A 1 98 ? -11.707 -4.489 14.321 1.00 87.38 98 LEU A C 1
ATOM 722 O O . LEU A 1 98 ? -12.046 -5.297 13.460 1.00 87.38 98 LEU A O 1
ATOM 726 N N . LYS A 1 99 ? -10.455 -4.409 14.786 1.00 84.38 99 LYS A N 1
ATOM 727 C CA . LYS A 1 99 ? -9.371 -5.306 14.358 1.00 84.38 99 LYS A CA 1
ATOM 728 C C . LYS A 1 99 ? -9.709 -6.766 14.658 1.00 84.38 99 LYS A C 1
ATOM 730 O O . LYS A 1 99 ? -9.637 -7.598 13.756 1.00 84.38 99 LYS A O 1
ATOM 735 N N . GLU A 1 100 ? -10.183 -7.045 15.873 1.00 90.19 100 GLU A N 1
ATOM 736 C CA . GLU A 1 100 ? -10.608 -8.382 16.300 1.00 90.19 100 GLU A CA 1
ATOM 737 C C . GLU A 1 100 ? -11.739 -8.923 15.413 1.00 90.19 100 GLU A C 1
ATOM 739 O O . GLU A 1 100 ? -11.650 -10.030 14.884 1.00 90.19 100 GLU A O 1
ATOM 744 N N . ARG A 1 101 ? -12.791 -8.127 15.172 1.00 86.38 101 ARG A N 1
ATOM 745 C CA . ARG A 1 101 ? -13.938 -8.573 14.360 1.00 86.38 101 ARG A CA 1
ATOM 746 C C . ARG A 1 101 ? -13.634 -8.730 12.876 1.00 86.38 101 ARG A C 1
ATOM 748 O O . ARG A 1 101 ? -14.327 -9.493 12.207 1.00 86.38 101 ARG A O 1
ATOM 755 N N . LEU A 1 102 ? -12.662 -7.988 12.357 1.00 82.25 102 LEU A N 1
ATOM 756 C CA . LEU A 1 102 ? -12.257 -8.053 10.953 1.00 82.25 102 LEU A CA 1
ATOM 757 C C . LEU A 1 102 ? -11.139 -9.075 10.705 1.00 82.25 102 LEU A C 1
ATOM 759 O O . LEU A 1 102 ? -10.788 -9.295 9.549 1.00 82.25 102 LEU A O 1
ATOM 763 N N . GLY A 1 103 ? -10.600 -9.708 11.754 1.00 84.25 103 GLY A N 1
ATOM 764 C CA . GLY A 1 103 ? -9.496 -10.662 11.637 1.00 84.25 103 GLY A CA 1
ATOM 765 C C . GLY A 1 103 ? -8.191 -10.010 11.177 1.00 84.25 103 GLY A C 1
ATOM 766 O O . GLY A 1 103 ? -7.414 -10.630 10.456 1.00 84.25 103 GLY A O 1
ATOM 767 N N . ILE A 1 104 ? -7.979 -8.744 11.538 1.00 77.19 104 ILE A N 1
ATOM 768 C CA . ILE A 1 104 ? -6.769 -7.991 11.205 1.00 77.19 104 ILE A CA 1
ATOM 769 C C . ILE A 1 104 ? -5.843 -8.083 12.418 1.00 77.19 104 ILE A C 1
ATOM 771 O O . ILE A 1 104 ? -6.066 -7.400 13.418 1.00 77.19 104 ILE A O 1
ATOM 775 N N . GLU A 1 105 ? -4.838 -8.955 12.347 1.00 62.34 105 GLU A N 1
ATOM 776 C CA . GLU A 1 105 ? -3.782 -9.022 13.362 1.00 62.34 105 GLU A CA 1
ATOM 777 C C . GLU A 1 105 ? -2.838 -7.814 13.248 1.00 62.34 105 GLU A C 1
ATOM 779 O O . GLU A 1 105 ? -2.678 -7.235 12.170 1.00 62.34 105 GLU A O 1
ATOM 784 N N . ALA A 1 106 ? -2.304 -7.403 14.402 1.00 51.22 106 ALA A N 1
ATOM 785 C CA . ALA A 1 106 ? -1.496 -6.199 14.595 1.00 51.22 106 ALA A CA 1
ATOM 786 C C . ALA A 1 106 ? -0.167 -6.212 13.829 1.00 51.22 106 ALA A C 1
ATOM 788 O O . ALA A 1 106 ? 0.476 -7.284 13.766 1.00 51.22 106 ALA A O 1
#

Secondary structure (DSSP, 8-state):
-----SSHHHHHHHHHHHHHHHHHHHHHTTPPPPPPPPGGG----TT---------HHHHHHHHT-SPPP------HHHHHHHHHTT--HHHHHHHHHHHHHT---